Protein AF-A0A2S5KDS6-F1 (afdb_monomer_lite)

Sequence (95 aa):
MQFDKLYAIQILKLFKDSEQDHLTVLDINESGINIKTSKFYHHLNHLNLDGLVELCNGDEGIGYFPAPIDDGSMGKWNILDLRMTPRGYQYLESL

Radius of gyration: 13.3 Å; chains: 1; bounding box: 27×24×42 Å

pLDDT: mean 83.97, std 13.56, range [51.75, 95.0]

Structure (mmCIF, N/CA/C/O backbone):
data_AF-A0A2S5KDS6-F1
#
_entry.id   AF-A0A2S5KDS6-F1
#
loop_
_atom_site.group_PDB
_atom_site.id
_atom_site.type_symbol
_atom_site.label_atom_id
_atom_site.label_alt_id
_atom_site.label_comp_id
_atom_site.label_asym_id
_atom_site.label_entity_id
_atom_site.label_seq_id
_atom_site.pdbx_PDB_ins_code
_atom_site.Cartn_x
_atom_site.Cartn_y
_atom_site.Cartn_z
_atom_site.occupancy
_atom_site.B_iso_or_equiv
_atom_site.auth_seq_id
_atom_site.auth_comp_id
_atom_site.auth_asym_id
_atom_site.auth_atom_id
_atom_site.pdbx_PDB_model_num
ATOM 1 N N . MET A 1 1 ? 12.284 -11.486 -2.763 1.00 79.06 1 MET A N 1
ATOM 2 C CA . MET A 1 1 ? 12.378 -10.666 -1.533 1.00 79.06 1 MET A CA 1
ATOM 3 C C . MET A 1 1 ? 11.460 -11.296 -0.492 1.00 79.06 1 MET A C 1
ATOM 5 O O . MET A 1 1 ? 10.507 -11.940 -0.909 1.00 79.06 1 MET A O 1
ATOM 9 N N . GLN A 1 2 ? 11.770 -11.200 0.803 1.00 87.75 2 GLN A N 1
ATOM 10 C CA . GLN A 1 2 ? 10.850 -11.648 1.857 1.00 87.75 2 GLN A CA 1
ATOM 11 C C . GLN A 1 2 ? 9.834 -10.547 2.177 1.00 87.75 2 GLN A C 1
ATOM 13 O O . GLN A 1 2 ? 10.142 -9.364 2.019 1.00 87.75 2 GLN A O 1
ATOM 18 N N . PHE A 1 3 ? 8.654 -10.952 2.641 1.00 89.38 3 PHE A N 1
ATOM 19 C CA . PHE A 1 3 ? 7.614 -10.036 3.090 1.00 89.38 3 PHE A CA 1
ATOM 20 C C . PHE A 1 3 ? 8.015 -9.361 4.414 1.00 89.38 3 PHE A C 1
ATOM 22 O O . PHE A 1 3 ? 8.305 -10.026 5.407 1.00 89.38 3 PHE A O 1
ATOM 29 N N . ASP A 1 4 ? 8.023 -8.032 4.418 1.00 94.94 4 ASP A N 1
ATOM 30 C CA . ASP A 1 4 ? 8.304 -7.147 5.546 1.00 94.94 4 ASP A CA 1
ATOM 31 C C . ASP A 1 4 ? 6.978 -6.601 6.092 1.00 94.94 4 ASP A C 1
ATOM 33 O O . ASP A 1 4 ? 6.353 -5.696 5.529 1.00 94.94 4 ASP A O 1
ATOM 37 N N . LYS A 1 5 ? 6.549 -7.172 7.223 1.00 92.19 5 LYS A N 1
ATOM 38 C CA . LYS A 1 5 ? 5.280 -6.830 7.873 1.00 92.19 5 LYS A CA 1
ATOM 39 C C . LYS A 1 5 ? 5.222 -5.361 8.304 1.00 92.19 5 LYS A C 1
ATOM 41 O O . LYS A 1 5 ? 4.162 -4.752 8.210 1.00 92.19 5 LYS A O 1
ATOM 46 N N . LEU A 1 6 ? 6.332 -4.776 8.760 1.00 94.19 6 LEU A N 1
ATOM 47 C CA . LEU A 1 6 ? 6.347 -3.380 9.211 1.00 94.19 6 LEU A CA 1
ATOM 48 C C . LEU A 1 6 ? 6.159 -2.426 8.035 1.00 94.19 6 LEU A C 1
ATOM 50 O O . LEU A 1 6 ? 5.397 -1.468 8.138 1.00 94.19 6 LEU A O 1
ATOM 54 N N . TYR A 1 7 ? 6.798 -2.723 6.906 1.00 94.62 7 TYR A N 1
ATOM 55 C CA . TYR A 1 7 ? 6.620 -1.952 5.681 1.00 94.62 7 TYR A CA 1
ATOM 56 C C . TYR A 1 7 ? 5.192 -2.070 5.125 1.00 94.62 7 TYR A C 1
ATOM 58 O O . TYR A 1 7 ? 4.600 -1.071 4.725 1.00 94.62 7 TYR A O 1
ATOM 66 N N . ALA A 1 8 ? 4.595 -3.264 5.171 1.00 93.69 8 ALA A N 1
ATOM 67 C CA . ALA A 1 8 ? 3.197 -3.461 4.791 1.00 93.69 8 ALA A CA 1
ATOM 68 C C . ALA A 1 8 ? 2.226 -2.663 5.687 1.00 93.69 8 ALA A C 1
ATOM 70 O O . ALA A 1 8 ? 1.312 -2.016 5.182 1.00 93.69 8 ALA A O 1
ATOM 71 N N . ILE A 1 9 ? 2.458 -2.639 7.006 1.00 95.00 9 ILE A N 1
ATOM 72 C CA . ILE A 1 9 ? 1.666 -1.835 7.953 1.00 95.00 9 ILE A CA 1
ATOM 73 C C . ILE A 1 9 ? 1.796 -0.340 7.658 1.00 95.00 9 ILE A C 1
ATOM 75 O O . ILE A 1 9 ? 0.802 0.374 7.742 1.00 95.00 9 ILE A O 1
ATOM 79 N N . GLN A 1 10 ? 2.995 0.142 7.316 1.00 95.00 10 GLN A N 1
ATOM 80 C CA . GLN A 1 10 ? 3.190 1.545 6.939 1.00 95.00 10 GLN A CA 1
ATOM 81 C C . GLN A 1 10 ? 2.320 1.924 5.740 1.00 95.00 10 GLN A C 1
ATOM 83 O O . GLN A 1 10 ? 1.652 2.947 5.801 1.00 95.00 10 GLN A O 1
ATOM 88 N N . ILE A 1 11 ? 2.267 1.079 4.704 1.00 94.00 11 ILE A N 1
ATOM 89 C CA . ILE A 1 11 ? 1.397 1.301 3.540 1.00 94.00 11 ILE A CA 1
ATOM 90 C C . ILE A 1 11 ? -0.078 1.334 3.961 1.00 94.00 11 ILE A C 1
ATOM 92 O O . ILE A 1 11 ? -0.786 2.271 3.616 1.00 94.00 11 ILE A O 1
ATOM 96 N N . LEU A 1 12 ? -0.540 0.349 4.737 1.00 94.94 12 LEU A N 1
ATOM 97 C CA . LEU A 1 12 ? -1.940 0.273 5.176 1.00 94.94 12 LEU A CA 1
ATOM 98 C C . LEU A 1 12 ? -2.357 1.477 6.040 1.00 94.94 12 LEU A C 1
ATOM 100 O O . LEU A 1 12 ? -3.480 1.963 5.925 1.00 94.94 12 LEU A O 1
ATOM 104 N N . LYS A 1 13 ? -1.455 1.992 6.884 1.00 94.75 13 LYS A N 1
ATOM 105 C CA . LYS A 1 13 ? -1.722 3.180 7.706 1.00 94.75 13 LYS A CA 1
ATOM 106 C C . LYS A 1 13 ? -1.968 4.436 6.877 1.00 94.75 13 LYS A C 1
ATOM 108 O O . LYS A 1 13 ? -2.797 5.233 7.286 1.00 94.75 13 LYS A O 1
ATOM 113 N N . LEU A 1 14 ? -1.345 4.575 5.704 1.00 94.44 14 LEU A N 1
ATOM 114 C CA . LEU A 1 14 ? -1.621 5.711 4.818 1.00 94.44 14 LEU A CA 1
ATOM 115 C C . LEU A 1 14 ? -3.098 5.774 4.423 1.00 94.44 14 LEU A C 1
ATOM 117 O O . LEU A 1 14 ? -3.686 6.845 4.465 1.00 94.44 14 LEU A O 1
ATOM 121 N N . PHE A 1 15 ? -3.714 4.629 4.112 1.00 92.88 15 PHE A N 1
ATOM 122 C CA . PHE A 1 15 ? -5.149 4.570 3.814 1.00 92.88 15 PHE A CA 1
ATOM 123 C C . PHE A 1 15 ? -6.009 4.894 5.038 1.00 92.88 15 PHE A C 1
ATOM 125 O O . PHE A 1 15 ? -7.048 5.525 4.904 1.00 92.88 15 PHE A O 1
ATOM 132 N N . LYS A 1 16 ? -5.592 4.461 6.236 1.00 91.12 16 LYS A N 1
ATOM 133 C CA . LYS A 1 16 ? -6.321 4.738 7.484 1.00 91.12 16 LYS A CA 1
ATOM 134 C C . LYS A 1 16 ? -6.267 6.214 7.888 1.00 91.12 16 LYS A C 1
ATOM 136 O O . LYS A 1 16 ? -7.242 6.719 8.431 1.00 91.12 16 LYS A O 1
ATOM 141 N N . ASP A 1 17 ? -5.124 6.854 7.668 1.00 92.00 17 ASP A N 1
ATOM 142 C CA . ASP A 1 17 ? -4.864 8.237 8.068 1.00 92.00 17 ASP A CA 1
ATOM 143 C C . ASP A 1 17 ? -5.307 9.249 6.990 1.00 92.00 17 ASP A C 1
ATOM 145 O O . ASP A 1 17 ? -5.333 10.452 7.245 1.00 92.00 17 ASP A O 1
ATOM 149 N N . SER A 1 18 ? -5.657 8.771 5.791 1.00 89.44 18 SER A N 1
ATOM 150 C CA . SER A 1 18 ? -6.222 9.579 4.710 1.00 89.44 18 SER A CA 1
ATOM 151 C C . SER A 1 18 ? -7.668 9.983 5.013 1.00 89.44 18 SER A C 1
ATOM 153 O O . SER A 1 18 ? -8.466 9.177 5.487 1.00 89.44 18 SER A O 1
ATOM 155 N N . GLU A 1 19 ? -8.034 11.223 4.680 1.00 86.38 19 GLU A N 1
ATOM 156 C CA . GLU A 1 19 ? -9.437 11.670 4.671 1.00 86.38 19 GLU A CA 1
ATOM 157 C C . GLU A 1 19 ? -10.224 11.110 3.471 1.00 86.38 19 GLU A C 1
ATOM 159 O O . GLU A 1 19 ? -11.449 11.210 3.427 1.00 86.38 19 GLU A O 1
ATOM 164 N N . GLN A 1 20 ? -9.522 10.544 2.485 1.00 86.94 20 GLN A N 1
ATOM 165 C CA . GLN A 1 20 ? -10.099 9.922 1.298 1.00 86.94 20 GLN A CA 1
ATOM 166 C C . GLN A 1 20 ? -10.165 8.403 1.476 1.00 86.94 20 GLN A C 1
ATOM 168 O O . GLN A 1 20 ? -9.202 7.783 1.925 1.00 86.94 20 GLN A O 1
ATOM 173 N N . ASP A 1 21 ? -11.266 7.792 1.029 1.00 85.88 21 ASP A N 1
ATOM 174 C CA . ASP A 1 21 ? -11.464 6.332 1.060 1.00 85.88 21 ASP A CA 1
ATOM 175 C C . ASP A 1 21 ? -10.523 5.564 0.109 1.00 85.88 21 ASP A C 1
ATOM 177 O O . ASP A 1 21 ? -10.461 4.331 0.124 1.00 85.88 21 ASP A O 1
ATOM 181 N N . HIS A 1 22 ? -9.806 6.290 -0.746 1.00 92.12 22 HIS A N 1
ATOM 182 C CA . HIS A 1 22 ? -8.880 5.762 -1.730 1.00 92.12 22 HIS A CA 1
ATOM 183 C C . HIS A 1 22 ? -7.618 6.630 -1.805 1.00 92.12 22 HIS A C 1
ATOM 185 O O . HIS A 1 22 ? -7.612 7.785 -1.387 1.00 92.12 22 HIS A O 1
ATOM 191 N N . LEU A 1 23 ? -6.534 6.046 -2.306 1.00 92.69 23 LEU A N 1
ATOM 192 C CA . LEU A 1 23 ? -5.260 6.702 -2.557 1.00 92.69 23 LEU A CA 1
ATOM 193 C C . LEU A 1 23 ? -4.705 6.209 -3.880 1.00 92.69 23 LEU A C 1
ATOM 195 O O . LEU A 1 23 ? -4.683 5.008 -4.161 1.00 92.69 23 LEU A O 1
ATOM 199 N N . THR A 1 24 ? -4.143 7.123 -4.655 1.00 90.88 24 THR A N 1
ATOM 200 C CA . THR A 1 24 ? -3.326 6.743 -5.793 1.00 90.88 24 THR A CA 1
ATOM 201 C C . THR A 1 24 ? -1.918 6.358 -5.340 1.00 90.88 24 THR A C 1
ATOM 203 O O . THR A 1 24 ? -1.411 6.792 -4.303 1.00 90.88 24 THR A O 1
ATOM 206 N N . VAL A 1 25 ? -1.204 5.589 -6.162 1.00 87.94 25 VAL A N 1
ATOM 207 C CA . VAL A 1 25 ? 0.237 5.358 -5.939 1.00 87.94 25 VAL A CA 1
ATOM 208 C C . VAL A 1 25 ? 1.058 6.655 -5.914 1.00 87.94 25 VAL A C 1
ATOM 210 O O . VAL A 1 25 ? 2.143 6.662 -5.341 1.00 87.94 25 VAL A O 1
ATOM 213 N N . LEU A 1 26 ? 0.569 7.754 -6.502 1.00 88.25 26 LEU A N 1
ATOM 214 C CA . LEU A 1 26 ? 1.242 9.050 -6.411 1.00 88.25 26 LEU A CA 1
ATOM 215 C C . LEU A 1 26 ? 1.094 9.653 -5.014 1.00 88.25 26 LEU A C 1
ATOM 217 O O . LEU A 1 26 ? 2.104 10.067 -4.455 1.00 88.25 26 LEU A O 1
ATOM 221 N N . ASP A 1 27 ? -0.095 9.587 -4.415 1.00 91.69 27 ASP A N 1
ATOM 222 C CA . ASP A 1 27 ? -0.329 10.049 -3.039 1.00 91.69 27 ASP A CA 1
ATOM 223 C C . ASP A 1 27 ? 0.545 9.263 -2.044 1.00 91.69 27 ASP A C 1
ATOM 225 O O . ASP A 1 27 ? 1.190 9.826 -1.158 1.00 91.69 27 ASP A O 1
ATOM 229 N N . ILE A 1 28 ? 0.673 7.947 -2.257 1.00 91.44 28 ILE A N 1
ATOM 230 C CA . ILE A 1 28 ? 1.587 7.089 -1.485 1.00 91.44 28 ILE A CA 1
ATOM 231 C C . ILE A 1 28 ? 3.055 7.509 -1.684 1.00 91.44 28 ILE A C 1
ATOM 233 O O . ILE A 1 28 ? 3.861 7.461 -0.752 1.00 91.44 28 ILE A O 1
ATOM 237 N N . ASN A 1 29 ? 3.434 7.932 -2.891 1.00 91.19 29 ASN A N 1
ATOM 238 C CA . ASN A 1 29 ? 4.784 8.429 -3.147 1.00 91.19 29 ASN A CA 1
ATOM 239 C C . ASN A 1 29 ? 5.051 9.772 -2.454 1.00 91.19 29 ASN A C 1
ATOM 241 O O . ASN A 1 29 ? 6.149 9.989 -1.938 1.00 91.19 29 ASN A O 1
ATOM 245 N N . GLU A 1 30 ? 4.055 10.654 -2.415 1.00 92.19 30 GLU A N 1
ATOM 246 C CA . GLU A 1 30 ? 4.115 11.946 -1.726 1.00 92.19 30 GLU A CA 1
ATOM 247 C C . GLU A 1 30 ? 4.208 11.796 -0.202 1.00 92.19 30 GLU A C 1
ATOM 249 O O . GLU A 1 30 ? 4.848 12.617 0.455 1.00 92.19 30 GLU A O 1
ATOM 254 N N . SER A 1 31 ? 3.709 10.690 0.360 1.00 91.94 31 SER A N 1
ATOM 255 C CA . SER A 1 31 ? 3.888 10.348 1.778 1.00 91.94 31 SER A CA 1
ATOM 256 C C . SER A 1 31 ? 5.319 9.904 2.142 1.00 91.94 31 SER A C 1
ATOM 258 O O . SER A 1 31 ? 5.592 9.575 3.299 1.00 91.94 31 SER A O 1
ATOM 260 N N . GLY A 1 32 ? 6.230 9.825 1.165 1.00 91.88 32 GLY A N 1
ATOM 261 C CA . GLY A 1 32 ? 7.627 9.421 1.348 1.00 91.88 32 GLY A CA 1
ATOM 262 C C . GLY A 1 32 ? 7.925 7.943 1.070 1.00 91.88 32 GLY A C 1
ATOM 263 O O . GLY A 1 32 ? 9.078 7.522 1.206 1.00 91.88 32 GLY A O 1
ATOM 264 N N . ILE A 1 33 ? 6.940 7.138 0.652 1.00 92.06 33 ILE A N 1
ATOM 265 C CA . ILE A 1 33 ? 7.174 5.747 0.238 1.00 92.06 33 ILE A CA 1
ATOM 266 C C . ILE A 1 33 ? 7.596 5.710 -1.234 1.00 92.06 33 ILE A C 1
ATOM 268 O O . ILE A 1 33 ? 6.810 5.981 -2.130 1.00 92.06 33 ILE A O 1
ATOM 272 N N . ASN A 1 34 ? 8.833 5.298 -1.524 1.00 89.94 34 ASN A N 1
ATOM 273 C CA . ASN A 1 34 ? 9.306 5.229 -2.910 1.00 89.94 34 ASN A CA 1
ATOM 274 C C . ASN A 1 34 ? 8.633 4.091 -3.708 1.00 89.94 34 ASN A C 1
ATOM 276 O O . ASN A 1 34 ? 9.029 2.920 -3.615 1.00 89.94 34 ASN A O 1
ATOM 280 N N . ILE A 1 35 ? 7.682 4.465 -4.569 1.00 87.31 35 ILE A N 1
ATOM 281 C CA . ILE A 1 35 ? 6.889 3.542 -5.396 1.00 87.31 35 ILE A CA 1
ATOM 282 C C . ILE A 1 35 ? 7.640 2.942 -6.588 1.00 87.31 35 ILE A C 1
ATOM 284 O O . ILE A 1 35 ? 7.132 2.039 -7.253 1.00 87.31 35 ILE A O 1
ATOM 288 N N . LYS A 1 36 ? 8.844 3.440 -6.895 1.00 83.69 36 LYS A N 1
ATOM 289 C CA . LYS A 1 36 ? 9.680 2.944 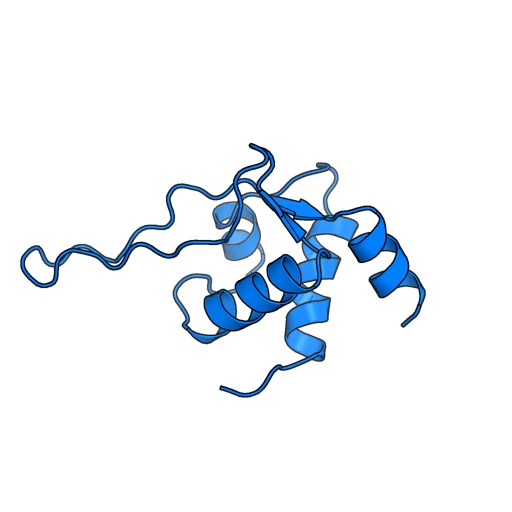-8.004 1.00 83.69 36 LYS A CA 1
ATOM 290 C C . LYS A 1 36 ? 10.547 1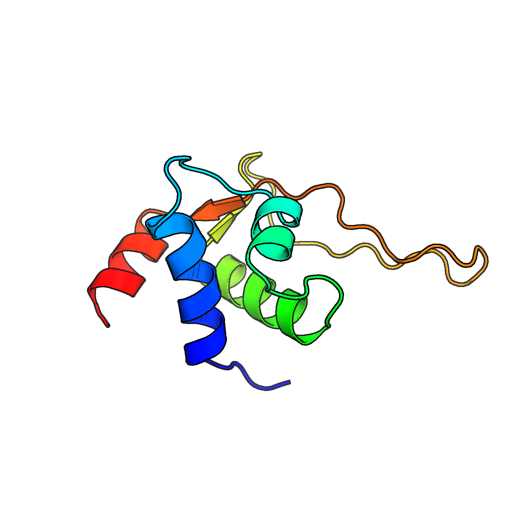.753 -7.595 1.00 83.69 36 LYS A C 1
ATOM 292 O O . LYS A 1 36 ? 11.402 1.315 -8.360 1.00 83.69 36 LYS A O 1
ATOM 297 N N . THR A 1 37 ? 10.375 1.251 -6.375 1.00 85.75 37 THR A N 1
ATOM 298 C CA . THR A 1 37 ? 11.171 0.144 -5.848 1.00 85.75 37 THR A CA 1
ATOM 299 C C . THR A 1 37 ? 10.464 -1.192 -6.050 1.00 85.75 37 THR A C 1
ATOM 301 O O . THR A 1 37 ? 9.252 -1.312 -5.873 1.00 85.75 37 THR A O 1
ATOM 304 N N . SER A 1 38 ? 11.242 -2.243 -6.322 1.00 84.94 38 SER A N 1
ATOM 305 C CA . SER A 1 38 ? 10.740 -3.624 -6.263 1.00 84.94 38 SER A CA 1
ATOM 306 C C . SER A 1 38 ? 10.214 -3.976 -4.868 1.00 84.94 38 SER A C 1
ATOM 308 O O . SER A 1 38 ? 9.340 -4.836 -4.743 1.00 84.94 38 SER A O 1
ATOM 310 N N . LYS A 1 39 ? 10.703 -3.275 -3.828 1.00 89.75 39 LYS A N 1
ATOM 311 C CA . LYS A 1 39 ? 10.183 -3.392 -2.467 1.00 89.75 39 LYS A CA 1
ATOM 312 C C . LYS A 1 39 ? 8.711 -3.009 -2.413 1.00 89.75 39 LYS A C 1
ATOM 314 O O . LYS A 1 39 ? 7.909 -3.816 -1.953 1.00 89.75 39 LYS A O 1
ATOM 319 N N . PHE A 1 40 ? 8.363 -1.826 -2.904 1.00 90.56 40 PHE A N 1
ATOM 320 C CA . PHE A 1 40 ? 6.984 -1.354 -2.927 1.00 90.56 40 PHE A CA 1
ATOM 321 C C . PHE A 1 40 ? 6.066 -2.311 -3.693 1.00 90.56 40 PHE A C 1
ATOM 323 O O . PHE A 1 40 ? 5.104 -2.817 -3.119 1.00 90.56 40 PHE A O 1
ATOM 330 N N . TYR A 1 41 ? 6.431 -2.646 -4.936 1.00 87.69 41 TYR A N 1
ATOM 331 C CA . TYR A 1 41 ? 5.651 -3.551 -5.789 1.00 87.69 41 TYR A CA 1
ATOM 332 C C . TYR A 1 41 ? 5.358 -4.894 -5.110 1.00 87.69 41 TYR A C 1
ATOM 334 O O . TYR A 1 41 ? 4.216 -5.343 -5.067 1.00 87.69 41 TYR A O 1
ATOM 342 N N . HIS A 1 42 ? 6.385 -5.526 -4.539 1.00 88.69 42 HIS A N 1
ATOM 343 C CA . HIS A 1 42 ? 6.236 -6.825 -3.891 1.00 88.69 42 HIS A CA 1
ATOM 344 C C . HIS A 1 42 ? 5.231 -6.785 -2.734 1.00 88.69 42 HIS A C 1
ATOM 346 O O . HIS A 1 42 ? 4.385 -7.668 -2.636 1.00 88.69 42 HIS A O 1
ATOM 352 N N . HIS A 1 43 ? 5.300 -5.766 -1.874 1.00 93.44 43 HIS A N 1
ATOM 353 C CA . HIS A 1 43 ? 4.400 -5.666 -0.723 1.00 93.44 43 HIS A CA 1
ATOM 354 C C . HIS A 1 43 ? 2.988 -5.287 -1.139 1.00 93.44 43 HIS A C 1
ATOM 356 O O . HIS A 1 43 ? 2.044 -5.876 -0.628 1.00 93.44 43 HIS A O 1
ATOM 362 N N . LEU A 1 44 ? 2.841 -4.362 -2.087 1.00 91.38 44 LEU A N 1
ATOM 363 C CA . LEU A 1 44 ? 1.532 -3.973 -2.594 1.00 91.38 44 LEU A CA 1
ATOM 364 C C . LEU A 1 44 ? 0.812 -5.165 -3.247 1.00 91.38 44 LEU A C 1
ATOM 366 O O . LEU A 1 44 ? -0.363 -5.393 -2.978 1.00 91.38 44 LEU A O 1
ATOM 370 N N . ASN A 1 45 ? 1.535 -5.986 -4.014 1.00 89.19 45 ASN A N 1
ATOM 371 C CA . ASN A 1 45 ? 0.990 -7.218 -4.580 1.00 89.19 45 ASN A CA 1
ATOM 372 C C . ASN A 1 45 ? 0.577 -8.226 -3.493 1.00 89.19 45 ASN A C 1
ATOM 374 O O . ASN A 1 45 ? -0.486 -8.824 -3.591 1.00 89.19 45 ASN A O 1
ATOM 378 N N . HIS A 1 46 ? 1.375 -8.397 -2.433 1.00 92.25 46 HIS A N 1
ATOM 379 C CA . HIS A 1 46 ? 0.991 -9.249 -1.300 1.00 92.25 46 HIS A CA 1
ATOM 380 C C . HIS A 1 46 ? -0.265 -8.739 -0.583 1.00 92.25 46 HIS A C 1
ATOM 382 O O . HIS A 1 46 ? -1.180 -9.519 -0.340 1.00 92.25 46 HIS A O 1
ATOM 388 N N . LEU A 1 47 ? -0.344 -7.433 -0.309 1.00 93.62 47 LEU A N 1
ATOM 389 C CA . LEU A 1 47 ? -1.528 -6.812 0.290 1.00 93.62 47 LEU A CA 1
ATOM 390 C C . LEU A 1 47 ? -2.781 -7.027 -0.571 1.00 93.62 47 LEU A C 1
ATOM 392 O O . LEU A 1 47 ? -3.863 -7.234 -0.026 1.00 93.62 47 LEU A O 1
ATOM 396 N N . ASN A 1 48 ? -2.639 -7.007 -1.898 1.00 92.94 48 ASN A N 1
ATOM 397 C CA . ASN A 1 48 ? -3.743 -7.276 -2.811 1.00 92.94 48 ASN A CA 1
ATOM 398 C C . ASN A 1 48 ? -4.149 -8.749 -2.858 1.00 92.94 48 ASN A C 1
ATOM 400 O O . ASN A 1 48 ? -5.332 -9.050 -2.733 1.00 92.94 48 ASN A O 1
ATOM 404 N N . LEU A 1 49 ? -3.185 -9.667 -2.943 1.00 91.19 49 LEU A N 1
ATOM 405 C CA . LEU A 1 49 ? -3.451 -11.108 -2.910 1.00 91.19 49 LEU A CA 1
ATOM 406 C C . LEU A 1 49 ? -4.106 -11.556 -1.596 1.00 91.19 49 LEU A C 1
ATOM 408 O O . LEU A 1 49 ? -4.969 -12.432 -1.600 1.00 91.19 49 LEU A O 1
ATOM 412 N N . ASP A 1 50 ? -3.743 -10.925 -0.479 1.00 92.38 50 ASP A N 1
ATOM 413 C CA . ASP A 1 50 ? -4.356 -11.177 0.827 1.00 92.38 50 ASP A CA 1
ATOM 414 C C . ASP A 1 50 ? -5.733 -10.497 0.983 1.00 92.38 50 ASP A C 1
ATOM 416 O O . ASP A 1 50 ? -6.413 -10.677 2.000 1.00 92.38 50 ASP A O 1
ATOM 420 N N . GLY A 1 51 ? -6.169 -9.728 -0.021 1.00 93.00 51 GLY A N 1
ATOM 421 C CA . GLY A 1 51 ? -7.443 -9.016 -0.040 1.00 93.00 51 GLY A CA 1
ATOM 422 C C . GLY A 1 51 ? -7.508 -7.863 0.959 1.00 93.00 51 GLY A C 1
ATOM 423 O O . GLY A 1 51 ? -8.587 -7.570 1.467 1.00 93.00 51 GLY A O 1
ATOM 424 N N . LEU A 1 52 ? -6.370 -7.250 1.301 1.00 94.69 52 LEU A N 1
ATOM 425 C CA . LEU A 1 52 ? -6.281 -6.109 2.223 1.00 94.69 52 LEU A CA 1
ATOM 426 C C . LEU A 1 52 ? -6.388 -4.767 1.488 1.00 94.69 52 LEU A C 1
ATOM 428 O O . LEU A 1 52 ? -6.905 -3.803 2.046 1.00 94.69 52 LEU A O 1
ATOM 432 N N . VAL A 1 53 ? -5.918 -4.717 0.241 1.00 93.44 53 VAL A N 1
ATOM 433 C CA . VAL A 1 53 ? -5.987 -3.550 -0.651 1.00 93.44 53 VAL A CA 1
ATOM 434 C C . VAL A 1 53 ? -6.478 -4.004 -2.020 1.00 93.44 53 VAL A C 1
ATOM 436 O O . VAL A 1 53 ? -6.126 -5.088 -2.479 1.00 93.44 53 VAL A O 1
ATOM 439 N N . GLU A 1 54 ? -7.259 -3.183 -2.703 1.00 92.12 54 GLU A N 1
ATOM 440 C CA . GLU A 1 54 ? -7.746 -3.474 -4.053 1.00 92.12 54 GLU A CA 1
ATOM 441 C C . GLU A 1 54 ? -7.764 -2.225 -4.929 1.00 92.12 54 GLU A C 1
ATOM 443 O O . GLU A 1 54 ? -7.688 -1.102 -4.428 1.00 92.12 54 GLU A O 1
ATOM 448 N N . LEU A 1 55 ? -7.855 -2.431 -6.243 1.00 90.12 55 LEU A N 1
ATOM 449 C CA . LEU A 1 55 ? -8.065 -1.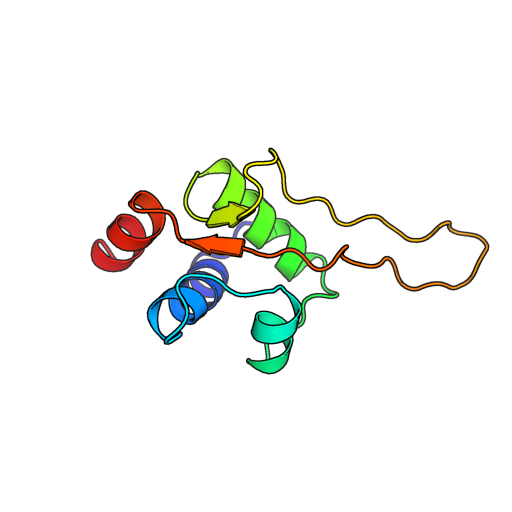342 -7.185 1.00 90.12 55 LEU A CA 1
ATOM 450 C C . LEU A 1 55 ? -9.510 -0.845 -7.090 1.00 90.12 55 LEU A C 1
ATOM 452 O O . LEU A 1 55 ? -10.452 -1.636 -7.050 1.00 90.12 55 LEU A O 1
ATOM 456 N N . CYS A 1 56 ? -9.699 0.472 -7.114 1.00 88.88 56 CYS A N 1
ATOM 457 C CA . CYS A 1 56 ? -11.029 1.078 -7.050 1.00 88.88 56 CYS A CA 1
ATOM 458 C C . CYS A 1 56 ? -11.900 0.739 -8.267 1.00 88.88 56 CYS A C 1
ATOM 460 O O . CYS A 1 56 ? -13.125 0.730 -8.162 1.00 88.88 56 CYS A O 1
ATOM 462 N N . ASN A 1 57 ? -11.282 0.434 -9.411 1.00 83.75 57 ASN A N 1
ATOM 463 C CA . ASN A 1 57 ? -11.989 0.018 -10.621 1.00 83.75 57 ASN A CA 1
ATOM 464 C C . ASN A 1 57 ? -12.470 -1.449 -10.580 1.00 83.75 57 ASN A C 1
ATOM 466 O O . ASN A 1 57 ? -13.192 -1.863 -11.482 1.00 83.75 57 ASN A O 1
ATOM 470 N N . GLY A 1 58 ? -12.109 -2.210 -9.539 1.00 76.75 58 GLY A N 1
ATOM 471 C CA . GLY A 1 58 ? -12.492 -3.611 -9.369 1.00 76.75 58 GLY A CA 1
ATOM 472 C C . GLY A 1 58 ? -11.699 -4.604 -10.222 1.00 76.75 58 GLY A C 1
ATOM 473 O O . GLY A 1 58 ? -12.035 -5.787 -10.207 1.00 76.75 58 GLY A O 1
ATOM 474 N N . ASP A 1 59 ? -10.667 -4.156 -10.944 1.00 78.81 59 ASP A N 1
ATOM 475 C CA . ASP A 1 59 ? -9.797 -5.055 -11.700 1.00 78.81 59 ASP A CA 1
ATOM 476 C C . ASP A 1 59 ? -8.953 -5.926 -10.755 1.00 78.81 59 ASP A C 1
ATOM 478 O O . ASP A 1 59 ? -8.534 -5.508 -9.670 1.00 78.81 59 ASP A O 1
ATOM 482 N N . GLU A 1 60 ? -8.676 -7.155 -11.190 1.00 68.88 60 GLU A N 1
ATOM 483 C CA . GLU A 1 60 ? -7.830 -8.085 -10.451 1.00 68.88 60 GLU A CA 1
ATOM 484 C C . GLU A 1 60 ? -6.341 -7.826 -10.717 1.00 68.88 60 GLU A C 1
ATOM 486 O O . GLU A 1 60 ? -5.894 -7.720 -11.861 1.00 68.88 60 GLU A O 1
ATOM 491 N N . GLY A 1 61 ? -5.553 -7.824 -9.640 1.00 67.56 61 GLY A N 1
ATOM 492 C CA . GLY A 1 61 ? -4.098 -7.752 -9.695 1.00 67.56 61 GLY A CA 1
ATOM 493 C C . GLY A 1 61 ? -3.542 -6.333 -9.810 1.00 67.56 61 GLY A C 1
ATOM 494 O O . GLY A 1 61 ? -4.084 -5.452 -10.469 1.00 67.56 61 GLY A O 1
ATOM 495 N N . ILE A 1 62 ? -2.392 -6.115 -9.170 1.00 74.19 62 ILE A N 1
ATOM 496 C CA . ILE A 1 62 ? -1.675 -4.840 -9.204 1.00 74.19 62 ILE A CA 1
ATOM 497 C C . ILE A 1 62 ? -0.457 -4.972 -10.126 1.00 74.19 62 ILE A C 1
ATOM 499 O O . ILE A 1 62 ? 0.578 -5.521 -9.751 1.00 74.19 62 ILE A O 1
ATOM 503 N N . GLY A 1 63 ? -0.592 -4.483 -11.362 1.00 60.19 63 GLY A N 1
ATOM 504 C CA . GLY A 1 63 ? 0.446 -4.570 -12.391 1.00 60.19 63 GLY A CA 1
ATOM 505 C C . GLY A 1 63 ? 1.360 -3.343 -12.444 1.00 60.19 63 GLY A C 1
ATOM 506 O O . GLY A 1 63 ? 0.908 -2.232 -12.713 1.00 60.19 63 GLY A O 1
ATOM 507 N N . TYR A 1 64 ? 2.667 -3.550 -12.263 1.00 58.59 64 TYR A N 1
ATOM 508 C CA . TYR A 1 64 ? 3.690 -2.629 -12.761 1.00 58.59 64 TYR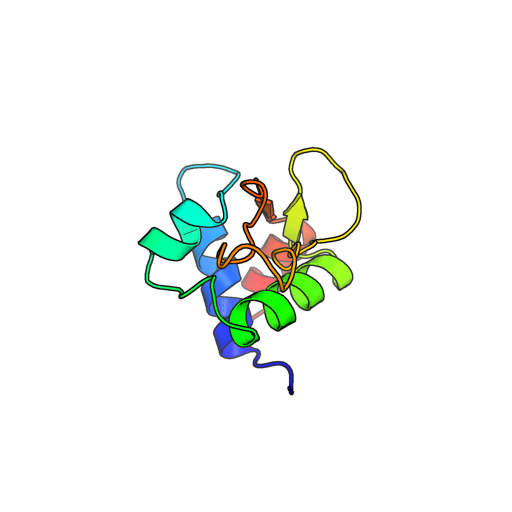 A CA 1
ATOM 509 C C . TYR A 1 64 ? 3.973 -3.003 -14.214 1.00 58.59 64 TYR A C 1
ATOM 511 O O . TYR A 1 64 ? 4.436 -4.114 -14.477 1.00 58.59 64 TYR A O 1
ATOM 519 N N . PHE A 1 65 ? 3.704 -2.101 -15.156 1.00 58.56 65 PHE A N 1
ATOM 520 C CA . PHE A 1 65 ? 4.088 -2.310 -16.547 1.00 58.56 65 PHE A CA 1
ATOM 521 C C . PHE A 1 65 ? 5.538 -1.846 -16.714 1.00 58.56 65 PHE A C 1
ATOM 523 O O . PHE A 1 65 ? 5.799 -0.636 -16.656 1.00 58.56 65 PHE A O 1
ATOM 530 N N . PRO A 1 66 ? 6.509 -2.769 -16.875 1.00 53.44 66 PRO A N 1
ATOM 531 C CA . PRO A 1 66 ? 7.862 -2.365 -17.202 1.00 53.44 66 PRO A CA 1
ATOM 532 C C . PRO A 1 66 ? 7.827 -1.611 -18.529 1.00 53.44 66 PRO A C 1
ATOM 534 O O . PRO A 1 66 ? 7.097 -1.973 -19.453 1.00 53.44 66 PRO A O 1
ATOM 537 N N . ALA A 1 67 ? 8.610 -0.543 -18.605 1.00 58.00 67 ALA A N 1
ATOM 538 C CA . ALA A 1 67 ? 8.822 0.147 -19.860 1.00 58.00 67 ALA A CA 1
ATOM 539 C C . ALA A 1 67 ? 9.371 -0.826 -20.913 1.00 58.00 67 ALA A C 1
ATOM 541 O O . ALA A 1 67 ? 10.133 -1.736 -20.557 1.00 58.00 67 ALA A O 1
ATOM 542 N N . PRO A 1 68 ? 9.029 -0.635 -22.199 1.00 55.22 68 PRO A N 1
ATOM 543 C CA . PRO A 1 68 ? 9.754 -1.278 -23.281 1.00 55.22 68 PRO A CA 1
ATOM 544 C C . PRO A 1 68 ? 11.254 -1.013 -23.105 1.00 55.22 68 PRO A C 1
ATOM 546 O O . PRO A 1 68 ? 11.670 0.121 -22.883 1.00 55.22 68 PRO A O 1
ATOM 549 N N . ILE A 1 69 ? 12.069 -2.065 -23.193 1.00 55.16 69 ILE A N 1
ATOM 550 C CA . ILE A 1 69 ? 13.514 -2.020 -22.902 1.00 55.16 69 ILE A CA 1
ATOM 551 C C . ILE A 1 69 ? 14.259 -1.012 -23.810 1.00 55.16 69 ILE A C 1
ATOM 553 O O . ILE A 1 69 ? 15.327 -0.528 -23.440 1.00 55.16 69 ILE A O 1
ATOM 557 N N . ASP A 1 70 ? 13.668 -0.641 -24.951 1.00 58.81 70 ASP A N 1
ATOM 558 C CA . ASP A 1 70 ? 14.317 0.116 -26.026 1.00 58.81 70 ASP A CA 1
ATOM 559 C C . ASP A 1 70 ? 14.044 1.634 -26.052 1.00 58.81 70 ASP A C 1
ATOM 561 O O . ASP A 1 70 ? 14.657 2.325 -26.865 1.00 58.81 70 ASP A O 1
ATOM 565 N N . ASP A 1 71 ? 13.164 2.195 -25.211 1.00 56.44 71 ASP A N 1
ATOM 566 C CA . ASP A 1 71 ? 12.786 3.623 -25.320 1.00 56.44 71 ASP A CA 1
ATOM 567 C C . ASP A 1 71 ? 13.303 4.528 -24.188 1.00 56.44 71 ASP A C 1
ATOM 569 O O . ASP A 1 71 ? 13.088 5.742 -24.205 1.00 56.44 71 ASP A O 1
ATOM 573 N N . GLY A 1 72 ? 14.001 3.961 -23.199 1.00 51.75 72 GLY A N 1
ATOM 574 C CA . GLY A 1 72 ? 14.492 4.710 -22.040 1.00 51.75 72 GLY A CA 1
ATOM 575 C C . GLY A 1 72 ? 13.383 5.271 -21.141 1.00 51.75 72 GLY A C 1
ATOM 576 O O . GLY A 1 72 ? 13.666 6.082 -20.254 1.00 51.75 72 GLY A O 1
ATOM 577 N N . SER A 1 73 ? 12.125 4.863 -21.332 1.00 55.16 73 SER A N 1
ATOM 578 C CA . SER A 1 73 ? 11.044 5.229 -20.429 1.00 55.16 73 SER A CA 1
ATOM 579 C C . SER A 1 73 ? 11.210 4.493 -19.097 1.00 55.16 73 SER A C 1
ATOM 581 O O . SER A 1 73 ? 11.680 3.361 -19.012 1.00 55.16 73 SER A O 1
ATOM 583 N N . MET A 1 74 ? 10.878 5.164 -17.994 1.00 53.69 74 MET A N 1
ATOM 584 C CA . MET A 1 74 ? 10.731 4.474 -16.714 1.00 53.69 74 MET A CA 1
ATOM 585 C C . MET A 1 74 ? 9.377 3.770 -16.753 1.00 53.69 74 MET A C 1
ATOM 587 O O . MET A 1 74 ? 8.387 4.435 -17.065 1.00 53.69 74 MET A O 1
ATOM 591 N N . GLY A 1 75 ? 9.317 2.470 -16.438 1.00 54.72 75 GLY A N 1
ATOM 592 C CA . GLY A 1 75 ? 8.038 1.756 -16.372 1.00 54.72 75 GLY A CA 1
ATOM 593 C C . GLY A 1 75 ? 7.059 2.539 -15.507 1.00 54.72 75 GLY A C 1
ATOM 594 O O . GLY A 1 75 ? 7.414 3.009 -14.418 1.00 54.72 75 GLY A O 1
ATOM 595 N N . LYS A 1 76 ? 5.874 2.790 -16.058 1.00 55.81 76 LYS A N 1
ATOM 596 C CA . LYS A 1 76 ? 4.876 3.655 -15.445 1.00 55.81 76 LYS A CA 1
ATOM 597 C C . LYS A 1 76 ? 3.846 2.768 -14.780 1.00 55.81 76 LYS A C 1
ATOM 599 O O . LYS A 1 76 ? 3.290 1.865 -15.399 1.00 55.81 76 LYS A O 1
ATOM 604 N N . TRP A 1 77 ? 3.554 3.071 -13.524 1.00 61.31 77 TRP A N 1
ATOM 605 C CA . TRP A 1 77 ? 2.241 2.748 -13.005 1.00 61.31 77 TRP A CA 1
ATOM 606 C C . TRP A 1 77 ? 1.236 3.496 -13.892 1.00 61.31 77 TRP A C 1
ATOM 608 O O . TRP A 1 77 ? 1.315 4.722 -13.995 1.00 61.31 77 TRP A O 1
ATOM 618 N N . ASN A 1 78 ? 0.309 2.791 -14.548 1.00 58.25 78 ASN A N 1
ATOM 619 C CA . ASN A 1 78 ? -0.985 3.423 -14.811 1.00 58.25 78 ASN A CA 1
ATOM 620 C C . ASN A 1 78 ? -1.463 3.843 -13.429 1.00 58.25 78 ASN A C 1
ATOM 622 O O . ASN A 1 78 ? -1.431 2.995 -12.548 1.00 58.25 78 ASN A O 1
ATOM 626 N N . ILE A 1 79 ? -1.726 5.130 -13.202 1.00 67.75 79 ILE A N 1
ATOM 627 C CA . ILE A 1 79 ? -2.024 5.684 -11.874 1.00 67.75 79 ILE A CA 1
ATOM 628 C C . ILE A 1 79 ? -3.034 4.757 -11.190 1.00 67.75 79 ILE A C 1
ATOM 630 O O . ILE A 1 79 ? -4.195 4.709 -11.587 1.00 67.75 79 ILE A O 1
ATOM 634 N N . LEU A 1 80 ? -2.549 3.935 -10.257 1.00 82.12 80 LEU A N 1
ATOM 635 C CA . LEU A 1 80 ? -3.368 2.911 -9.634 1.00 82.12 80 LEU A CA 1
ATOM 636 C C . LEU A 1 80 ? -4.111 3.589 -8.514 1.00 82.12 80 LEU A C 1
ATOM 638 O O . LEU A 1 80 ? -3.478 4.039 -7.559 1.00 82.12 80 LEU A O 1
ATOM 642 N N . ASP A 1 81 ? -5.420 3.668 -8.677 1.00 89.75 81 ASP A N 1
ATOM 643 C CA . ASP A 1 81 ? -6.314 4.139 -7.644 1.00 89.75 81 ASP A CA 1
ATOM 644 C C . ASP A 1 81 ? -6.686 2.963 -6.742 1.00 89.75 81 ASP A C 1
ATOM 646 O O . ASP A 1 81 ? -7.285 1.983 -7.193 1.00 89.75 81 ASP A O 1
ATOM 650 N N . LEU A 1 82 ? -6.254 3.021 -5.489 1.00 92.31 82 LEU A N 1
ATOM 651 C CA . LEU A 1 82 ? -6.276 1.912 -4.547 1.00 92.31 82 LEU A CA 1
ATOM 652 C C . LEU A 1 82 ? -7.166 2.265 -3.367 1.00 92.31 82 LEU A C 1
ATOM 654 O O . LEU A 1 82 ? -7.152 3.394 -2.895 1.00 92.31 82 LEU A O 1
ATOM 658 N N . ARG A 1 83 ? -7.863 1.281 -2.812 1.00 93.75 83 ARG A N 1
ATOM 659 C CA . ARG A 1 83 ? -8.567 1.431 -1.536 1.00 93.75 83 ARG A CA 1
ATOM 660 C C . ARG A 1 83 ? -8.253 0.285 -0.598 1.00 93.75 83 ARG A C 1
ATOM 662 O O . ARG A 1 83 ? -7.968 -0.834 -1.031 1.00 93.75 83 ARG A O 1
ATOM 669 N N . MET A 1 84 ? -8.341 0.559 0.697 1.00 94.69 84 MET A N 1
ATOM 670 C CA . MET A 1 84 ? -8.251 -0.483 1.710 1.00 94.69 84 MET A CA 1
ATOM 671 C C . MET A 1 84 ? -9.601 -1.193 1.837 1.00 94.69 84 MET A C 1
ATOM 673 O O . MET A 1 84 ? -10.651 -0.559 1.920 1.00 94.69 84 MET A O 1
ATOM 677 N N . THR A 1 85 ? -9.586 -2.523 1.841 1.00 94.44 85 THR A N 1
ATOM 678 C CA . THR A 1 85 ? -10.814 -3.315 1.979 1.00 94.44 85 THR A CA 1
ATOM 679 C C . THR A 1 85 ? -11.266 -3.347 3.445 1.00 94.44 85 THR A C 1
ATOM 681 O O . THR A 1 85 ? -10.448 -3.128 4.346 1.00 94.44 85 THR A O 1
ATOM 684 N N . PRO A 1 86 ? -12.524 -3.726 3.748 1.00 94.69 86 PRO A N 1
ATOM 685 C CA . PRO A 1 86 ? -12.953 -3.966 5.130 1.00 94.69 86 PRO A CA 1
ATOM 686 C C . PRO A 1 86 ? -12.045 -4.951 5.884 1.00 94.69 86 PRO A C 1
ATOM 688 O O . PRO A 1 86 ? -11.786 -4.782 7.074 1.00 94.69 86 PRO A O 1
ATOM 691 N N . ARG A 1 87 ? -11.502 -5.954 5.179 1.00 94.62 87 ARG A N 1
ATOM 692 C CA . ARG A 1 87 ? -10.528 -6.901 5.735 1.00 94.62 87 ARG A CA 1
ATOM 693 C C . ARG A 1 87 ? -9.197 -6.219 6.062 1.00 94.62 87 ARG A C 1
ATOM 695 O O . ARG A 1 87 ? -8.593 -6.551 7.077 1.00 94.62 87 ARG A O 1
ATOM 702 N N . GLY A 1 88 ? -8.7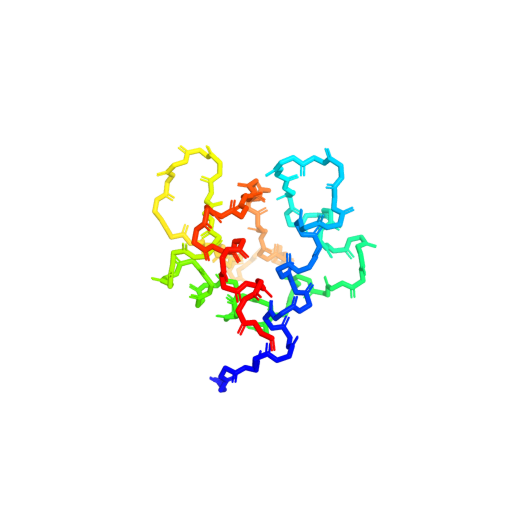52 -5.269 5.240 1.00 93.25 88 GLY A N 1
ATOM 703 C CA . GLY A 1 88 ? -7.585 -4.426 5.510 1.00 93.25 88 GLY A CA 1
ATOM 704 C C . GLY A 1 88 ? -7.730 -3.608 6.796 1.00 93.25 88 GLY A C 1
ATOM 705 O O . GLY A 1 88 ? -6.829 -3.630 7.636 1.00 93.25 88 GLY A O 1
ATOM 706 N N . TYR A 1 89 ? -8.890 -2.974 7.005 1.00 93.25 89 TYR A N 1
ATOM 707 C CA . TYR A 1 89 ? -9.190 -2.264 8.257 1.00 93.25 89 TYR A CA 1
ATOM 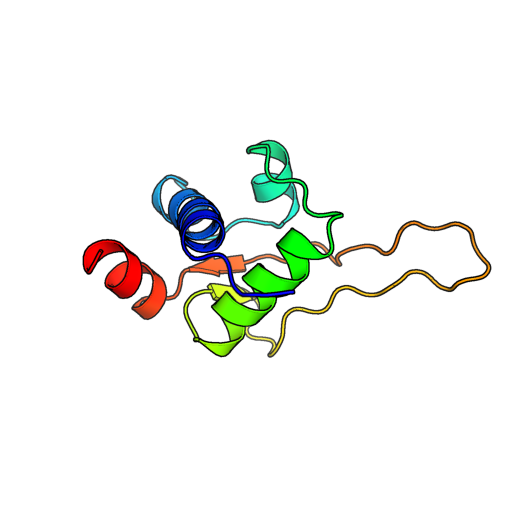708 C C . TYR A 1 89 ? -9.159 -3.208 9.467 1.00 93.25 89 TYR A C 1
ATOM 710 O O . TYR A 1 89 ? -8.450 -2.938 10.435 1.00 93.25 89 TYR A O 1
ATOM 718 N N . GLN A 1 90 ? -9.845 -4.353 9.386 1.00 94.06 90 GLN A N 1
ATOM 719 C CA . GLN A 1 90 ? -9.848 -5.358 10.459 1.00 94.06 90 GLN A CA 1
ATOM 720 C C . GLN A 1 90 ? -8.445 -5.894 10.759 1.00 94.06 90 GLN A C 1
ATOM 722 O O . GLN A 1 90 ? -8.081 -6.073 11.920 1.00 94.06 90 GLN A O 1
ATOM 727 N N . TYR A 1 91 ? -7.638 -6.129 9.720 1.00 93.38 91 TYR A N 1
ATOM 728 C CA . TYR A 1 91 ? -6.253 -6.551 9.878 1.00 93.38 91 TYR A CA 1
ATOM 729 C C . TYR A 1 91 ? -5.463 -5.528 10.694 1.00 93.38 91 TYR A C 1
ATOM 731 O O . TYR A 1 91 ? -4.814 -5.917 11.661 1.00 93.38 91 TYR A O 1
ATOM 739 N N . LEU A 1 92 ? -5.557 -4.235 10.359 1.00 91.69 92 LEU A N 1
ATOM 740 C CA . LEU A 1 92 ? -4.872 -3.172 11.099 1.00 91.69 92 LEU A CA 1
ATOM 741 C C . LEU A 1 92 ? -5.325 -3.055 12.557 1.00 91.69 92 LEU A C 1
ATOM 743 O O . LEU A 1 92 ? -4.504 -2.752 13.415 1.00 91.69 92 LEU A O 1
ATOM 747 N N . GLU A 1 93 ? -6.612 -3.254 12.833 1.00 91.19 93 GLU A N 1
ATOM 748 C CA . GLU A 1 93 ? -7.167 -3.185 14.192 1.00 91.19 93 GLU A CA 1
ATOM 749 C C . GLU A 1 93 ? -6.801 -4.395 15.059 1.00 91.19 93 GLU A C 1
ATOM 751 O O . GLU A 1 93 ? -6.829 -4.302 16.283 1.00 91.19 93 GLU A O 1
ATOM 756 N N . SER A 1 94 ? -6.447 -5.522 14.435 1.00 88.31 94 SER A N 1
ATOM 757 C CA . SER A 1 94 ? -6.042 -6.755 15.123 1.00 88.31 94 SER A CA 1
ATOM 758 C C . SER A 1 94 ? -4.558 -6.815 15.522 1.00 88.31 94 SER A C 1
ATOM 760 O O . SER A 1 94 ? -4.130 -7.812 16.111 1.00 88.31 94 SER A O 1
ATOM 762 N N . LEU A 1 95 ? -3.772 -5.794 15.161 1.00 82.62 95 LEU A N 1
ATOM 763 C CA . LEU A 1 95 ? -2.337 -5.673 15.456 1.00 82.62 95 LEU A CA 1
ATOM 764 C C . LEU A 1 95 ? -2.083 -5.058 16.832 1.00 82.62 95 LEU A C 1
ATOM 766 O O . LEU A 1 95 ? -1.131 -5.543 17.485 1.00 82.62 95 LEU A O 1
#

Secondary structure (DSSP, 8-state):
----HHHHHHHHHHHHH-SSSEEEHHHHHHTT--TTSHHHHHHHHHHHHTTSEEETT--SS----PPPTTS-PPPPPP--EEEE-HHHHHHHHT-

Foldseek 3Di:
DDDDPVVLLVQLVLCVVDPDQKDWVVNVVVVVDPCLDPNNQVSVQVCLVVVQKDFPVRDHTQDQAQDDPPPPDGGDRPGGIMGTDPVNVVVSVVD